Protein AF-Q66ER1-F1 (afdb_monomer_lite)

Structure (mmCIF, N/CA/C/O backbone):
data_AF-Q66ER1-F1
#
_entry.id   AF-Q66ER1-F1
#
loop_
_atom_site.group_PDB
_atom_site.id
_atom_site.type_symbol
_atom_site.label_atom_id
_atom_site.label_alt_id
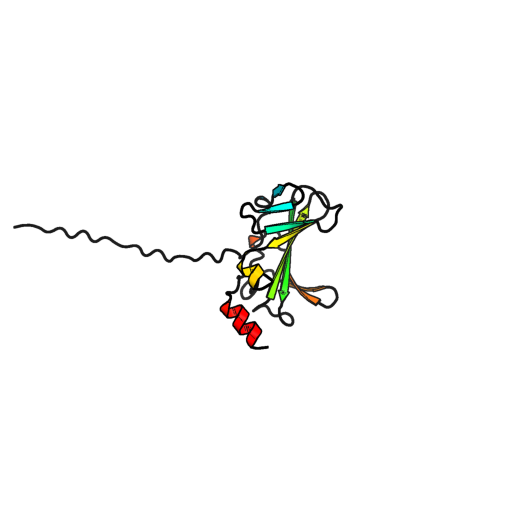_atom_site.label_comp_id
_atom_site.label_asym_id
_atom_site.label_entity_id
_atom_site.label_seq_id
_atom_site.pdbx_PDB_ins_code
_atom_site.Cartn_x
_atom_site.Cartn_y
_atom_site.Cartn_z
_atom_site.occupancy
_atom_site.B_iso_or_equiv
_atom_site.auth_seq_id
_atom_site.auth_comp_id
_atom_site.auth_asym_id
_atom_site.auth_atom_id
_atom_site.pdbx_PDB_model_num
ATOM 1 N N . MET A 1 1 ? -9.237 -70.293 -14.593 1.00 39.56 1 MET A N 1
ATOM 2 C CA . MET A 1 1 ? -8.925 -69.032 -15.305 1.00 39.56 1 MET A CA 1
ATOM 3 C C . MET A 1 1 ? -9.118 -67.871 -14.334 1.00 39.56 1 MET A C 1
ATOM 5 O O . MET A 1 1 ? -10.251 -67.593 -13.966 1.00 39.56 1 MET A O 1
ATOM 9 N N . LYS A 1 2 ? -8.031 -67.264 -13.835 1.00 41.25 2 LYS A N 1
ATOM 10 C CA . LYS A 1 2 ? -8.077 -66.103 -12.927 1.00 41.25 2 LYS A CA 1
ATOM 11 C C . LYS A 1 2 ? -8.217 -64.832 -13.770 1.00 41.25 2 LYS A C 1
ATOM 13 O O . LYS A 1 2 ? -7.323 -64.535 -14.555 1.00 41.25 2 LYS A O 1
ATOM 18 N N . LYS A 1 3 ? -9.334 -64.111 -13.643 1.00 43.59 3 LYS A N 1
ATOM 19 C CA . LYS A 1 3 ? -9.502 -62.786 -14.255 1.00 43.59 3 LYS A CA 1
ATOM 20 C C . LYS A 1 3 ? -8.907 -61.751 -13.302 1.00 43.59 3 LYS A C 1
ATOM 22 O O . LYS A 1 3 ? -9.474 -61.487 -12.249 1.00 43.59 3 LYS A O 1
ATOM 27 N N . SER A 1 4 ? -7.729 -61.248 -13.655 1.00 48.16 4 SER A N 1
ATOM 28 C CA . SER A 1 4 ? -7.081 -60.128 -12.976 1.00 48.16 4 SER A CA 1
ATOM 29 C C . SER A 1 4 ? -7.814 -58.840 -13.361 1.00 48.16 4 SER A C 1
ATOM 31 O O . SER A 1 4 ? -7.827 -58.482 -14.538 1.00 48.16 4 SER A O 1
ATOM 33 N N . MET A 1 5 ? -8.470 -58.183 -12.404 1.00 55.09 5 MET A N 1
ATOM 34 C CA . MET A 1 5 ? -8.993 -56.825 -12.574 1.00 55.09 5 MET A CA 1
ATOM 35 C C . MET A 1 5 ? -7.917 -55.844 -12.105 1.00 55.09 5 MET A C 1
ATOM 37 O O . MET A 1 5 ? -7.602 -55.776 -10.920 1.00 55.09 5 MET A O 1
ATOM 41 N N . LEU A 1 6 ? -7.340 -55.114 -13.056 1.00 50.75 6 LEU A N 1
ATOM 42 C CA . LEU A 1 6 ? -6.429 -54.000 -12.814 1.00 50.75 6 LEU A CA 1
ATOM 43 C C . LEU A 1 6 ? -7.250 -52.776 -12.383 1.00 50.75 6 LEU A C 1
ATOM 45 O O . LEU A 1 6 ? -8.041 -52.255 -13.166 1.00 50.75 6 LEU A O 1
ATOM 49 N N . PHE A 1 7 ? -7.062 -52.325 -11.143 1.00 52.19 7 PHE A N 1
ATOM 50 C CA . PHE A 1 7 ? -7.524 -51.017 -10.681 1.00 52.19 7 PHE A CA 1
ATOM 51 C C . PHE A 1 7 ? -6.559 -49.946 -11.202 1.00 52.19 7 PHE A C 1
ATOM 53 O O . PHE A 1 7 ? -5.397 -49.905 -10.802 1.00 52.19 7 PHE A O 1
ATOM 60 N N . LEU A 1 8 ? -7.035 -49.091 -12.108 1.00 53.56 8 LEU A N 1
ATOM 61 C CA . LEU A 1 8 ? -6.302 -47.926 -12.596 1.00 53.56 8 LEU A CA 1
ATOM 62 C C . LEU A 1 8 ? -6.582 -46.749 -11.647 1.00 53.56 8 LEU A C 1
ATOM 64 O O . LEU A 1 8 ? -7.622 -46.100 -11.739 1.00 53.56 8 LEU A O 1
ATOM 68 N N . SER A 1 9 ? -5.686 -46.502 -10.695 1.00 55.34 9 SER A N 1
ATOM 69 C CA . SER A 1 9 ? -5.737 -45.326 -9.823 1.00 55.34 9 SER A CA 1
ATOM 70 C C . SER A 1 9 ? -5.289 -44.085 -10.598 1.00 55.34 9 SER A C 1
ATOM 72 O O . SER A 1 9 ? -4.109 -43.932 -10.912 1.00 55.34 9 SER A O 1
ATOM 74 N N . LEU A 1 10 ? -6.245 -43.212 -10.914 1.00 57.41 10 LEU A N 1
ATOM 75 C CA . LEU A 1 10 ? -6.023 -41.902 -11.517 1.00 57.41 10 LEU A CA 1
ATOM 76 C C . LEU A 1 10 ? -5.420 -40.967 -10.453 1.00 57.41 10 LEU A C 1
ATOM 78 O O . LEU A 1 10 ? -6.125 -40.480 -9.571 1.00 57.41 10 LEU A O 1
ATOM 82 N N . ILE A 1 11 ? -4.106 -40.753 -10.497 1.00 62.16 11 ILE A N 1
ATOM 83 C CA . ILE A 1 11 ? -3.434 -39.771 -9.640 1.00 62.16 11 ILE A CA 1
ATOM 84 C C . ILE A 1 11 ? -3.707 -38.393 -10.252 1.00 62.16 11 ILE A C 1
ATOM 86 O O . ILE A 1 11 ? -3.057 -38.000 -11.218 1.00 62.16 11 ILE A O 1
ATOM 90 N N . LEU A 1 12 ? -4.706 -37.675 -9.729 1.00 52.56 12 LEU A N 1
ATOM 91 C CA . LEU A 1 12 ? -4.890 -36.256 -10.031 1.00 52.56 12 LEU A CA 1
ATOM 92 C C . LEU A 1 12 ? -3.733 -35.474 -9.399 1.00 52.56 12 LEU A C 1
ATOM 94 O O . LEU A 1 12 ? -3.752 -35.167 -8.210 1.00 52.56 12 LEU A O 1
ATOM 98 N N . SER A 1 13 ? -2.722 -35.145 -10.198 1.00 48.69 13 SER A N 1
ATOM 99 C CA . SER A 1 13 ? -1.757 -34.102 -9.863 1.00 48.69 13 SER A CA 1
ATOM 100 C C . SER A 1 13 ? -2.466 -32.750 -9.961 1.00 48.69 13 SER A C 1
ATOM 102 O O . SER A 1 13 ? -2.525 -32.150 -11.035 1.00 48.69 13 SER A O 1
ATOM 104 N N . ALA A 1 14 ? -3.062 -32.292 -8.859 1.00 52.75 14 ALA A N 1
ATOM 105 C CA . ALA A 1 14 ? -3.504 -30.909 -8.757 1.00 52.75 14 ALA A CA 1
ATOM 106 C C . ALA A 1 14 ? -2.262 -30.006 -8.870 1.00 52.75 14 ALA A C 1
ATOM 108 O O . ALA A 1 14 ? -1.284 -30.251 -8.157 1.00 52.75 14 ALA A O 1
ATOM 109 N N . PRO A 1 15 ? -2.246 -28.996 -9.758 1.00 49.97 15 PRO A N 1
ATOM 110 C CA . PRO A 1 15 ? -1.185 -28.009 -9.731 1.00 49.97 15 PRO A CA 1
ATOM 111 C C . PRO A 1 15 ? -1.250 -27.305 -8.376 1.00 49.97 15 PRO A C 1
ATOM 113 O O . PRO A 1 15 ? -2.290 -26.765 -7.996 1.00 49.97 15 PRO A O 1
ATOM 116 N N . TYR A 1 16 ? -0.143 -27.344 -7.638 1.00 47.62 16 TYR A N 1
ATOM 117 C CA . TYR A 1 16 ? 0.061 -26.488 -6.482 1.00 47.62 16 TYR A CA 1
ATOM 118 C C . TYR A 1 16 ? 0.047 -25.050 -6.999 1.00 47.62 16 TYR A C 1
ATOM 120 O O . TYR A 1 16 ? 1.046 -24.556 -7.517 1.00 47.62 16 TYR A O 1
ATOM 128 N N . ILE A 1 17 ? -1.111 -24.396 -6.931 1.00 46.38 17 ILE A N 1
ATOM 129 C CA . ILE A 1 17 ? -1.178 -22.947 -7.053 1.00 46.38 17 ILE A CA 1
ATOM 130 C C . ILE A 1 17 ? -0.468 -22.439 -5.802 1.00 46.38 17 ILE A C 1
ATOM 132 O O . ILE A 1 17 ? -1.046 -22.418 -4.717 1.00 46.38 17 ILE A O 1
ATOM 136 N N . MET A 1 18 ? 0.815 -22.113 -5.946 1.00 43.25 18 MET A N 1
ATOM 137 C CA . MET A 1 18 ? 1.540 -21.312 -4.971 1.00 43.25 18 MET A CA 1
ATOM 138 C C . MET A 1 18 ? 0.839 -19.957 -4.990 1.00 43.25 18 MET A C 1
ATOM 140 O O . MET A 1 18 ? 1.069 -19.142 -5.881 1.00 43.25 18 MET A O 1
ATOM 144 N N . ALA A 1 19 ? -0.135 -19.776 -4.101 1.00 46.84 19 ALA A N 1
ATOM 145 C CA . ALA A 1 19 ? -0.805 -18.503 -3.947 1.00 46.84 19 ALA A CA 1
ATOM 146 C C . ALA A 1 19 ? 0.271 -17.506 -3.523 1.00 46.84 19 ALA A C 1
ATOM 148 O O . ALA A 1 19 ? 0.791 -17.580 -2.413 1.00 46.84 19 ALA A O 1
ATOM 149 N N . ASN A 1 20 ? 0.660 -16.622 -4.437 1.00 54.94 20 ASN A N 1
ATOM 150 C CA . ASN A 1 20 ? 1.518 -15.501 -4.108 1.00 54.94 20 ASN A CA 1
ATOM 151 C C . ASN A 1 20 ? 0.669 -14.608 -3.186 1.00 54.94 20 ASN A C 1
ATOM 153 O O . ASN A 1 20 ? -0.236 -13.919 -3.653 1.00 54.94 20 ASN A O 1
ATOM 157 N N . GLU A 1 21 ? 0.846 -14.756 -1.867 1.00 70.62 21 GLU A N 1
ATOM 158 C CA . GLU A 1 21 ? -0.179 -14.433 -0.854 1.00 70.62 21 GLU A CA 1
ATOM 159 C C . GLU A 1 21 ? -0.584 -12.952 -0.793 1.00 70.62 21 GLU A C 1
ATOM 161 O O . GLU A 1 21 ? -1.595 -12.615 -0.183 1.00 70.62 21 GLU A O 1
ATOM 166 N N . LEU A 1 22 ? 0.173 -12.060 -1.436 1.00 87.44 22 LEU A N 1
ATOM 167 C CA . LEU A 1 22 ? -0.080 -10.627 -1.421 1.00 87.44 22 LEU A CA 1
ATOM 168 C C . LEU A 1 22 ? -0.340 -10.094 -2.832 1.00 87.44 22 LEU A C 1
ATOM 170 O O . LEU A 1 22 ? 0.588 -9.927 -3.623 1.00 87.44 22 LEU A O 1
ATOM 174 N N . SER A 1 23 ? -1.603 -9.789 -3.118 1.00 92.38 23 SER A N 1
ATOM 175 C CA . SER A 1 23 ? -2.030 -9.205 -4.401 1.00 92.38 23 SER A CA 1
ATOM 176 C C . SER A 1 23 ? -2.948 -7.989 -4.263 1.00 92.38 23 SER A C 1
ATOM 178 O O . SER A 1 23 ? -3.247 -7.330 -5.257 1.00 92.38 23 SER A O 1
ATOM 180 N N . SER A 1 24 ? -3.378 -7.672 -3.041 1.00 95.44 24 SER A N 1
ATOM 181 C CA . SER A 1 24 ? -4.217 -6.521 -2.717 1.00 95.44 24 SER A CA 1
ATOM 182 C C . SER A 1 24 ? -4.017 -6.102 -1.261 1.00 95.44 24 SER A C 1
ATOM 184 O O . SER A 1 24 ? -3.368 -6.788 -0.467 1.00 95.44 24 SER A O 1
ATOM 186 N N . CYS A 1 25 ? -4.606 -4.966 -0.901 1.00 96.94 25 CYS A N 1
ATOM 187 C CA . CYS A 1 25 ? -4.769 -4.557 0.488 1.00 96.94 25 CYS A CA 1
ATOM 188 C C . CYS A 1 25 ? -5.801 -5.444 1.225 1.00 96.94 25 CYS A C 1
ATOM 190 O O . CYS A 1 25 ? -6.662 -6.034 0.564 1.00 96.94 25 CYS A O 1
ATOM 192 N N . PRO A 1 26 ? -5.765 -5.525 2.570 1.00 96.88 26 PRO A N 1
ATOM 193 C CA . PRO A 1 26 ? -6.727 -6.315 3.338 1.00 96.88 26 PRO A CA 1
ATOM 194 C C . PRO A 1 26 ? -8.114 -5.669 3.299 1.00 96.88 26 PRO A C 1
ATOM 196 O O . PRO A 1 26 ? -8.244 -4.448 3.304 1.00 96.88 26 PRO A O 1
ATOM 199 N N . ASN A 1 27 ? -9.189 -6.448 3.317 1.00 96.94 27 ASN A N 1
ATOM 200 C CA . ASN A 1 27 ? -10.518 -5.860 3.441 1.00 96.94 27 ASN A CA 1
ATOM 201 C C . ASN A 1 27 ? -10.678 -5.217 4.819 1.00 96.94 27 ASN A C 1
ATOM 203 O O . ASN A 1 27 ? -10.162 -5.705 5.821 1.00 96.94 27 ASN A O 1
ATOM 207 N N . LYS A 1 28 ? -11.498 -4.164 4.910 1.00 95.81 28 LYS A N 1
ATOM 208 C CA . LYS A 1 28 ? -11.785 -3.513 6.200 1.00 95.81 28 LYS A CA 1
ATOM 209 C C . LYS A 1 28 ? -12.298 -4.479 7.275 1.00 95.81 28 LYS A C 1
ATOM 211 O O . LYS A 1 28 ? -12.060 -4.254 8.450 1.00 95.81 28 LYS A O 1
ATOM 216 N N . SER A 1 29 ? -13.013 -5.534 6.876 1.00 96.25 29 SER A N 1
ATOM 217 C CA . SER A 1 29 ? -13.552 -6.557 7.780 1.00 96.25 29 SER A CA 1
ATOM 218 C C . SER A 1 29 ? -12.467 -7.440 8.391 1.00 96.25 29 SER A C 1
ATOM 220 O O . SER A 1 29 ? -12.722 -8.113 9.382 1.00 96.25 29 SER A O 1
ATOM 222 N N . GLU A 1 30 ? -11.282 -7.450 7.788 1.00 96.50 30 GLU A N 1
ATOM 223 C CA . GLU A 1 30 ? -10.108 -8.178 8.255 1.00 96.50 30 GLU A CA 1
ATOM 224 C C . GLU A 1 30 ? -9.240 -7.304 9.167 1.00 96.50 30 GLU A C 1
ATOM 226 O O . GLU A 1 30 ? -8.318 -7.814 9.784 1.00 96.50 30 GLU A O 1
ATOM 231 N N . ILE A 1 31 ? -9.513 -6.000 9.286 1.00 97.44 31 ILE A N 1
ATOM 232 C CA . ILE A 1 31 ? -8.721 -5.096 10.121 1.00 97.44 31 ILE A CA 1
ATOM 233 C C . ILE A 1 31 ? -9.409 -4.932 11.474 1.00 97.44 31 ILE A C 1
ATOM 235 O O . ILE A 1 31 ? -10.534 -4.439 11.567 1.00 97.44 31 ILE A O 1
ATOM 239 N N . SER A 1 32 ? -8.706 -5.308 12.537 1.00 95.00 32 SER A N 1
ATOM 240 C CA . SER A 1 32 ? -9.152 -5.140 13.920 1.00 95.00 32 SER A CA 1
ATOM 241 C C . SER A 1 32 ? -8.268 -4.141 14.659 1.00 95.00 32 SER A C 1
ATOM 243 O O . SER A 1 32 ? -7.099 -3.988 14.322 1.00 95.00 32 SER A O 1
ATOM 245 N N . TYR A 1 33 ? -8.815 -3.460 15.667 1.00 93.75 33 TYR A N 1
ATOM 246 C CA . TYR A 1 33 ? -8.052 -2.569 16.540 1.00 93.75 33 TYR A CA 1
ATOM 247 C C . TYR A 1 33 ? -7.918 -3.197 17.926 1.00 93.75 33 TYR A C 1
ATOM 249 O O . TYR A 1 33 ? -8.917 -3.404 18.617 1.00 93.75 33 TYR A O 1
ATOM 257 N N . GLN A 1 34 ? -6.690 -3.515 18.332 1.00 87.25 34 GLN A N 1
ATOM 258 C CA . GLN A 1 34 ? -6.400 -4.121 19.630 1.00 87.25 34 GLN A CA 1
ATOM 259 C C . GLN A 1 34 ? -5.148 -3.491 20.234 1.00 87.25 34 GLN A C 1
ATOM 261 O O . GLN A 1 34 ? -4.137 -3.318 19.562 1.00 87.25 34 GLN A O 1
ATOM 266 N N . GLN A 1 35 ? -5.215 -3.145 21.523 1.00 84.50 35 GLN A N 1
ATOM 267 C CA . GLN A 1 35 ? -4.069 -2.635 22.293 1.00 84.50 35 GLN A CA 1
ATOM 268 C C . GLN A 1 35 ? -3.347 -1.436 21.644 1.00 84.50 35 GLN A C 1
ATOM 270 O O . GLN A 1 35 ? -2.136 -1.288 21.775 1.00 84.50 35 GLN A O 1
ATOM 275 N N . GLY A 1 36 ? -4.081 -0.562 20.949 1.00 84.31 36 GLY A N 1
ATOM 276 C CA . GLY A 1 36 ? -3.494 0.622 20.319 1.00 84.31 36 GLY A CA 1
ATOM 277 C C . GLY A 1 36 ? -3.024 0.429 18.877 1.00 84.31 36 GLY A C 1
ATOM 278 O O . GLY A 1 36 ? -2.584 1.403 18.273 1.00 84.31 36 GLY A O 1
ATOM 279 N N . VAL A 1 37 ? -3.140 -0.775 18.311 1.00 90.69 37 VAL A N 1
ATOM 280 C CA . VAL A 1 37 ? -2.622 -1.108 16.978 1.00 90.69 37 VAL A CA 1
ATOM 281 C C . VAL A 1 37 ? -3.731 -1.696 16.109 1.00 90.69 37 VAL A C 1
ATOM 283 O O . VAL A 1 37 ? -4.577 -2.453 16.589 1.00 90.69 37 VAL A O 1
ATOM 286 N N . TYR A 1 38 ? -3.733 -1.342 14.823 1.00 97.19 38 TYR A N 1
ATOM 287 C CA . TYR A 1 38 ? -4.613 -1.963 13.832 1.00 97.19 38 TYR A CA 1
ATOM 288 C C . TYR A 1 38 ? -3.901 -3.159 13.205 1.00 97.19 38 TYR A C 1
ATOM 290 O O . TYR A 1 38 ? -2.762 -3.019 12.768 1.00 97.19 38 TYR A O 1
ATOM 298 N N . THR A 1 39 ? -4.534 -4.326 13.153 1.00 96.56 39 THR A N 1
ATOM 299 C CA . THR A 1 39 ? -3.895 -5.555 12.663 1.00 96.56 39 THR A CA 1
ATOM 300 C C . THR A 1 39 ? -4.860 -6.451 11.896 1.00 96.56 39 THR A C 1
ATOM 302 O O . THR A 1 39 ? -6.076 -6.399 12.107 1.00 96.56 39 THR A O 1
ATOM 305 N N . THR A 1 40 ? -4.308 -7.294 11.022 1.00 96.00 40 THR A N 1
ATOM 306 C CA . THR A 1 40 ? -5.012 -8.438 10.420 1.00 96.00 40 THR A CA 1
ATOM 307 C C . THR A 1 40 ? -4.831 -9.717 11.252 1.00 96.00 40 THR A C 1
ATOM 309 O O . THR A 1 40 ? -3.883 -9.800 12.036 1.00 96.00 40 THR A O 1
ATOM 312 N N . PRO A 1 41 ? -5.700 -10.742 11.101 1.00 93.94 41 PRO A N 1
ATOM 313 C CA . PRO A 1 41 ? -5.622 -11.987 11.873 1.00 93.94 41 PRO A CA 1
ATOM 314 C C . PRO A 1 41 ? -4.308 -12.755 11.717 1.00 93.94 41 PRO A C 1
ATOM 316 O O . PRO A 1 41 ? -3.882 -13.435 12.646 1.00 93.94 41 PRO A O 1
ATOM 319 N N . ASP A 1 42 ? -3.673 -12.653 10.551 1.00 91.88 42 ASP A N 1
ATOM 320 C CA . ASP A 1 42 ? -2.373 -13.265 10.263 1.00 91.88 42 ASP A CA 1
ATOM 321 C C . ASP A 1 42 ? -1.184 -12.456 10.808 1.00 91.88 42 ASP A C 1
ATOM 323 O O . ASP A 1 42 ? -0.042 -12.903 10.714 1.00 91.88 42 ASP A O 1
ATOM 327 N N . GLY A 1 43 ? -1.437 -11.265 11.361 1.00 91.94 43 GLY A N 1
ATOM 328 C CA . GLY A 1 43 ? -0.421 -10.355 11.880 1.00 91.94 43 GLY A CA 1
ATOM 329 C C . GLY A 1 43 ? 0.488 -9.733 10.817 1.00 91.94 43 GLY A C 1
ATOM 330 O O . GLY A 1 43 ? 1.418 -9.016 11.181 1.00 91.94 43 GLY A O 1
ATOM 331 N N . LYS A 1 44 ? 0.242 -9.977 9.522 1.00 93.12 44 LYS A N 1
ATOM 332 C CA . LYS A 1 44 ? 1.111 -9.493 8.439 1.00 93.12 44 LYS A CA 1
ATOM 333 C C . LYS A 1 44 ? 0.854 -8.039 8.083 1.00 93.12 44 LYS A C 1
ATOM 335 O O . LYS A 1 44 ? 1.733 -7.383 7.538 1.00 93.12 44 LYS A O 1
ATOM 340 N N . TRP A 1 45 ? -0.324 -7.507 8.398 1.00 95.69 45 TRP A N 1
ATOM 341 C CA . TRP A 1 45 ? -0.605 -6.085 8.252 1.00 95.69 45 TRP A CA 1
ATOM 342 C C . TRP A 1 45 ? -0.657 -5.401 9.607 1.00 95.69 45 TRP A C 1
ATOM 344 O O . TRP A 1 45 ? -1.406 -5.815 10.492 1.00 95.69 45 TRP A O 1
ATOM 354 N N . LEU A 1 46 ? 0.096 -4.311 9.733 1.00 95.88 46 LEU A N 1
ATOM 355 C CA . LEU A 1 46 ? 0.137 -3.460 10.917 1.00 95.88 46 LEU A CA 1
ATOM 356 C C . LEU A 1 46 ? -0.217 -2.031 10.529 1.00 95.88 46 LEU A C 1
ATOM 358 O O . LEU A 1 46 ? 0.326 -1.488 9.568 1.00 95.88 46 LEU A O 1
ATOM 362 N N . GLY A 1 47 ? -1.129 -1.421 11.273 1.00 96.19 47 GLY A N 1
ATOM 363 C CA . GLY A 1 47 ? -1.632 -0.090 10.998 1.00 96.19 47 GLY A CA 1
ATOM 364 C C . GLY A 1 47 ? -1.255 0.931 12.051 1.00 96.19 47 GLY A C 1
ATOM 365 O O . GLY A 1 47 ? -1.368 0.685 13.254 1.00 96.19 47 GLY A O 1
ATOM 366 N N . VAL A 1 48 ? -0.869 2.107 11.565 1.00 94.31 48 VAL A N 1
ATOM 367 C CA . VAL A 1 48 ? -0.556 3.290 12.366 1.00 94.31 48 VAL A CA 1
ATOM 368 C C . VAL A 1 48 ? -1.516 4.404 11.970 1.00 94.31 48 VAL A C 1
ATOM 370 O O . VAL A 1 48 ? -1.711 4.680 10.785 1.00 94.31 48 VAL A O 1
ATOM 373 N N . SER A 1 49 ? -2.154 5.034 12.955 1.00 94.56 49 SER A N 1
ATOM 374 C CA . SER A 1 49 ? -3.035 6.170 12.701 1.00 94.56 49 SER A CA 1
ATOM 375 C C . SER A 1 49 ? -2.232 7.357 12.153 1.00 94.56 49 SER A C 1
ATOM 377 O O . SER A 1 49 ? -1.131 7.653 12.620 1.00 94.56 49 SER A O 1
ATOM 379 N N . VAL A 1 50 ? -2.770 8.052 11.149 1.00 91.62 50 VAL A N 1
ATOM 380 C CA . VAL A 1 50 ? -2.095 9.183 10.481 1.00 91.62 50 VAL A CA 1
ATOM 381 C C . VAL A 1 50 ? -2.286 10.465 11.298 1.00 91.62 50 VAL A C 1
ATOM 383 O O . VAL A 1 50 ? -2.968 11.393 10.879 1.00 91.62 50 VAL A O 1
ATOM 386 N N . GLY A 1 51 ? -1.755 10.465 12.516 1.00 89.75 51 GLY A N 1
ATOM 387 C CA . GLY A 1 51 ? -2.048 11.453 13.556 1.00 89.75 51 GLY A CA 1
ATOM 388 C C . GLY A 1 51 ? -2.428 10.757 14.859 1.00 89.75 51 GLY A C 1
ATOM 389 O O . GLY A 1 51 ? -3.048 9.690 14.851 1.00 89.75 51 GLY A O 1
ATOM 390 N N . VAL A 1 52 ? -2.032 11.337 15.989 1.00 86.81 52 VAL A N 1
ATOM 391 C CA . VAL A 1 52 ? -2.280 10.761 17.326 1.00 86.81 52 VAL A CA 1
ATOM 392 C C . VAL A 1 52 ? -3.739 10.915 17.763 1.00 86.81 52 VAL A C 1
ATOM 394 O O . VAL A 1 52 ? -4.222 10.179 18.615 1.00 86.81 52 VAL A O 1
ATOM 397 N N . GLU A 1 53 ? -4.441 11.871 17.167 1.00 89.88 53 GLU A N 1
ATOM 398 C CA . GLU A 1 53 ? -5.858 12.160 17.353 1.00 89.88 53 GLU A CA 1
ATOM 399 C C . GLU A 1 53 ? -6.773 11.212 16.559 1.00 89.88 53 GLU A C 1
ATOM 401 O O . GLU A 1 53 ? -7.960 11.069 16.872 1.00 89.88 53 GLU A O 1
ATOM 406 N N . ASN A 1 54 ? -6.225 10.547 15.540 1.00 92.50 54 ASN A N 1
ATOM 407 C CA . ASN A 1 54 ? -6.976 9.663 14.661 1.00 92.50 54 ASN A CA 1
ATOM 408 C C . ASN A 1 54 ? -7.235 8.320 15.347 1.00 92.50 54 ASN A C 1
ATOM 410 O O . ASN A 1 54 ? -6.316 7.655 15.822 1.00 92.50 54 ASN A O 1
ATOM 414 N N . SER A 1 55 ? -8.498 7.906 15.407 1.00 92.19 55 SER A N 1
ATOM 415 C CA . SER A 1 55 ? -8.906 6.725 16.168 1.00 92.19 55 SER A CA 1
ATOM 416 C C . SER A 1 55 ? -10.281 6.188 15.760 1.00 92.19 55 SER A C 1
ATOM 418 O O . SER A 1 55 ? -11.062 6.841 15.057 1.00 92.19 55 SER A O 1
ATOM 420 N N . GLY A 1 56 ? -10.582 4.982 16.242 1.00 93.44 56 GLY A N 1
ATOM 421 C CA . GLY A 1 56 ? -11.878 4.324 16.108 1.00 93.44 56 GLY A CA 1
ATOM 422 C C . GLY A 1 56 ? -11.918 3.278 14.999 1.00 93.44 56 GLY A C 1
ATOM 423 O O . GLY A 1 56 ? -10.901 2.919 14.421 1.00 93.44 56 GLY A O 1
ATOM 424 N N . ASP A 1 57 ? -13.115 2.771 14.713 1.00 94.56 57 ASP A N 1
ATOM 425 C CA . ASP A 1 57 ? -13.281 1.655 13.779 1.00 94.56 57 ASP A CA 1
ATOM 426 C C . ASP A 1 57 ? -12.911 2.026 12.340 1.00 94.56 57 ASP A C 1
ATOM 428 O O . ASP A 1 57 ? -13.224 3.123 11.861 1.00 94.56 57 ASP A O 1
ATOM 432 N N . VAL A 1 58 ? -12.343 1.058 11.617 1.00 97.38 58 VAL A N 1
ATOM 433 C CA . VAL A 1 58 ? -12.088 1.165 10.178 1.00 97.38 58 VAL A CA 1
ATOM 434 C C . VAL A 1 58 ? -13.412 1.196 9.410 1.00 97.38 58 VAL A C 1
ATOM 436 O O . VAL A 1 58 ? -14.253 0.301 9.523 1.00 97.38 58 VAL A O 1
ATOM 439 N N . ARG A 1 59 ? -13.618 2.235 8.597 1.00 96.62 59 ARG A N 1
ATOM 440 C CA . ARG A 1 59 ? -14.886 2.491 7.894 1.00 96.62 59 ARG A CA 1
ATOM 441 C C . ARG A 1 59 ? -14.872 2.010 6.450 1.00 96.62 59 ARG A C 1
ATOM 443 O O . ARG A 1 59 ? -15.786 1.279 6.051 1.00 96.62 59 ARG A O 1
ATOM 450 N N . HIS A 1 60 ? -13.882 2.432 5.671 1.00 96.75 60 HIS A N 1
ATOM 451 C CA . HIS A 1 60 ? -13.724 2.074 4.260 1.00 96.75 60 HIS A CA 1
ATOM 452 C C . HIS A 1 60 ? -12.297 2.343 3.775 1.00 96.75 60 HIS A C 1
ATOM 454 O O . HIS A 1 60 ? -11.551 3.103 4.392 1.00 96.75 60 HIS A O 1
ATOM 460 N N . PHE A 1 61 ? -11.933 1.685 2.680 1.00 98.25 61 PHE A N 1
ATOM 461 C CA . PHE A 1 61 ? -10.674 1.894 1.978 1.00 98.25 61 PHE A CA 1
ATOM 462 C C . PHE A 1 61 ? -10.645 3.276 1.316 1.00 98.25 61 PHE A C 1
ATOM 464 O O . PHE A 1 61 ? -11.670 3.730 0.810 1.00 98.25 61 PHE A O 1
ATOM 471 N N . LEU A 1 62 ? -9.488 3.940 1.354 1.00 97.88 62 LEU A N 1
ATOM 472 C CA . LEU A 1 62 ? -9.278 5.243 0.722 1.00 97.88 62 LEU A CA 1
ATOM 473 C C . LEU A 1 62 ? -8.374 5.118 -0.498 1.00 97.88 62 LEU A C 1
ATOM 475 O O . LEU A 1 62 ? -8.767 5.509 -1.594 1.00 97.88 62 LEU A O 1
ATOM 479 N N . TYR A 1 63 ? -7.162 4.603 -0.305 1.00 97.62 63 TYR A N 1
ATOM 480 C CA . TYR A 1 63 ? -6.218 4.407 -1.394 1.00 97.62 63 TYR A CA 1
ATOM 481 C C . TYR A 1 63 ? -5.075 3.477 -1.009 1.00 97.62 63 TYR A C 1
ATOM 483 O O . TYR A 1 63 ? -4.812 3.226 0.165 1.00 97.62 63 TYR A O 1
ATOM 491 N N . VAL A 1 64 ? -4.336 3.023 -2.013 1.00 97.88 64 VAL A N 1
ATOM 492 C CA . VAL A 1 64 ? -3.035 2.372 -1.853 1.00 97.88 64 VAL A CA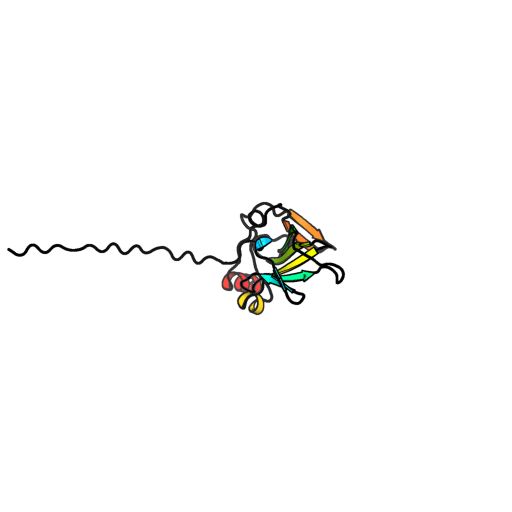 1
ATOM 493 C C . VAL A 1 64 ? -1.983 3.141 -2.633 1.00 97.88 64 VAL A C 1
ATOM 495 O O . VAL A 1 64 ? -2.248 3.625 -3.735 1.00 97.88 64 VAL A O 1
ATOM 498 N N . LYS A 1 65 ? -0.792 3.280 -2.048 1.00 96.69 65 LYS A N 1
ATOM 499 C CA . LYS A 1 65 ? 0.324 4.002 -2.659 1.00 96.69 65 LYS A CA 1
ATOM 500 C C . LYS A 1 65 ? 1.444 3.049 -3.054 1.00 96.69 65 LYS A C 1
ATOM 502 O O . LYS A 1 65 ? 1.901 2.239 -2.251 1.00 96.69 65 LYS A O 1
ATOM 507 N N . TYR A 1 66 ? 1.930 3.223 -4.274 1.00 96.56 66 TYR A N 1
ATOM 508 C CA . TYR A 1 66 ? 3.083 2.532 -4.830 1.00 96.56 66 TYR A CA 1
ATOM 509 C C . TYR A 1 66 ? 4.178 3.546 -5.169 1.00 96.56 66 TYR A C 1
ATOM 511 O O . TYR A 1 66 ? 3.918 4.582 -5.786 1.00 96.56 66 TYR A O 1
ATOM 519 N N . ILE A 1 67 ? 5.409 3.254 -4.758 1.00 95.19 67 ILE A N 1
ATOM 520 C CA . ILE A 1 67 ? 6.581 4.084 -5.035 1.00 95.19 67 ILE A CA 1
ATOM 521 C C . ILE A 1 67 ? 7.443 3.338 -6.055 1.00 95.19 67 ILE A C 1
ATOM 523 O O . ILE A 1 67 ? 8.030 2.313 -5.704 1.00 95.19 67 ILE A O 1
ATOM 527 N N . PRO A 1 68 ? 7.525 3.812 -7.307 1.00 94.12 68 PRO A N 1
ATOM 528 C CA . PRO A 1 68 ? 8.317 3.152 -8.329 1.00 94.12 68 PRO A CA 1
ATOM 529 C C . PRO A 1 68 ? 9.804 3.214 -7.965 1.00 94.12 68 PRO A C 1
ATOM 531 O O . PRO A 1 68 ? 10.255 4.179 -7.345 1.00 94.12 68 PRO A O 1
ATOM 534 N N . TYR A 1 69 ? 10.574 2.193 -8.345 1.00 88.06 69 TYR A N 1
ATOM 535 C CA . TYR A 1 69 ? 12.014 2.181 -8.066 1.00 88.06 69 TYR A CA 1
ATOM 536 C C . TYR A 1 69 ? 12.759 3.254 -8.879 1.00 88.06 69 TYR A C 1
ATOM 538 O O . TYR A 1 69 ? 13.601 3.967 -8.345 1.00 88.06 69 TYR A O 1
ATOM 546 N N . ASN A 1 70 ? 12.388 3.400 -10.156 1.00 83.12 70 ASN A N 1
ATOM 547 C CA . ASN A 1 70 ? 12.850 4.444 -11.079 1.00 83.12 70 ASN A CA 1
ATOM 548 C C . ASN A 1 70 ? 11.645 5.226 -11.625 1.00 83.12 70 ASN A C 1
ATOM 550 O O . ASN A 1 70 ? 10.525 4.731 -11.551 1.00 83.12 70 ASN A O 1
ATOM 554 N N . ALA A 1 71 ? 11.866 6.419 -12.189 1.00 79.06 71 ALA A N 1
ATOM 555 C CA . ALA A 1 71 ? 10.817 7.345 -12.641 1.00 79.06 71 ALA A CA 1
ATOM 556 C C . ALA A 1 71 ? 9.608 6.651 -13.299 1.00 79.06 71 ALA A C 1
ATOM 558 O O . ALA A 1 71 ? 9.746 5.983 -14.325 1.00 79.06 71 ALA A O 1
ATOM 559 N N . PHE A 1 72 ? 8.435 6.784 -12.673 1.00 79.38 72 PHE A N 1
ATOM 560 C CA . PHE A 1 72 ? 7.166 6.146 -13.051 1.00 79.38 72 PHE A CA 1
ATOM 561 C C . PHE A 1 72 ? 7.243 4.685 -13.565 1.00 79.38 72 PHE A C 1
ATOM 563 O O . PHE A 1 72 ? 6.374 4.267 -14.333 1.00 79.38 72 PHE A O 1
ATOM 570 N N . ASN A 1 73 ? 8.214 3.877 -13.133 1.00 84.50 73 ASN A N 1
ATOM 571 C CA . ASN A 1 73 ? 8.325 2.480 -13.551 1.00 84.50 73 ASN A CA 1
ATOM 572 C C . ASN A 1 73 ? 7.198 1.626 -12.930 1.00 84.50 73 ASN A C 1
ATOM 574 O O . ASN A 1 73 ? 7.011 1.634 -11.713 1.00 84.50 73 ASN A O 1
ATOM 578 N N . MET A 1 74 ? 6.448 0.898 -13.761 1.00 93.31 74 MET A N 1
ATOM 579 C CA . MET A 1 74 ? 5.418 -0.057 -13.327 1.00 93.31 74 MET A CA 1
ATOM 580 C C . MET A 1 74 ? 5.954 -1.484 -13.146 1.00 93.31 74 MET A C 1
ATOM 582 O O . MET A 1 74 ? 5.298 -2.283 -12.484 1.00 93.31 74 MET A O 1
ATOM 586 N N . ASP A 1 75 ? 7.120 -1.810 -13.704 1.00 93.56 75 ASP A N 1
ATOM 587 C CA . ASP A 1 75 ? 7.705 -3.151 -13.648 1.00 93.56 75 ASP A CA 1
ATOM 588 C C . ASP A 1 75 ? 8.107 -3.516 -12.221 1.00 93.56 75 ASP A C 1
ATOM 590 O O . ASP A 1 75 ? 7.846 -4.633 -11.777 1.00 93.56 75 ASP A O 1
ATOM 594 N N . ILE A 1 76 ? 8.710 -2.562 -11.505 1.00 94.19 76 ILE A N 1
ATOM 595 C CA . ILE A 1 76 ? 9.201 -2.747 -10.143 1.00 94.19 76 ILE A CA 1
ATOM 596 C C . ILE A 1 76 ? 9.141 -1.464 -9.315 1.00 94.19 76 ILE A C 1
ATOM 598 O O . ILE A 1 76 ? 9.602 -0.381 -9.700 1.00 94.19 76 ILE A O 1
ATOM 602 N N . GLY A 1 77 ? 8.622 -1.623 -8.107 1.00 94.94 77 GLY A N 1
ATOM 603 C CA . GLY A 1 77 ? 8.599 -0.598 -7.082 1.00 94.94 77 GLY A CA 1
ATOM 604 C C . GLY A 1 77 ? 8.137 -1.176 -5.760 1.00 94.94 77 GLY A C 1
ATOM 605 O O . GLY A 1 77 ? 7.940 -2.382 -5.620 1.00 94.94 77 GLY A O 1
ATOM 606 N N . ARG A 1 78 ? 7.991 -0.307 -4.768 1.00 95.25 78 ARG A N 1
ATOM 607 C CA . ARG A 1 78 ? 7.591 -0.684 -3.417 1.00 95.25 78 ARG A CA 1
ATOM 608 C C . ARG A 1 78 ? 6.120 -0.379 -3.197 1.00 95.25 78 ARG A C 1
ATOM 610 O O . ARG A 1 78 ? 5.670 0.743 -3.438 1.00 95.25 78 ARG A O 1
ATOM 617 N N . LEU A 1 79 ? 5.390 -1.354 -2.669 1.00 96.25 79 LEU A N 1
ATOM 618 C CA . LEU A 1 79 ? 4.103 -1.096 -2.040 1.00 96.25 79 LEU A CA 1
ATOM 619 C C . LEU A 1 79 ? 4.368 -0.318 -0.746 1.00 96.25 79 LEU A C 1
ATOM 621 O O . LEU A 1 79 ? 5.089 -0.800 0.125 1.00 96.25 79 LEU A O 1
ATOM 625 N N . ASN A 1 80 ? 3.839 0.899 -0.640 1.00 95.06 80 ASN A N 1
ATOM 626 C CA . ASN A 1 80 ? 4.128 1.765 0.498 1.00 95.06 80 ASN A CA 1
ATOM 627 C C . ASN A 1 80 ? 3.174 1.486 1.658 1.00 95.06 80 ASN A C 1
ATOM 629 O O . ASN A 1 80 ? 3.614 1.113 2.738 1.00 95.06 80 ASN A O 1
ATOM 633 N N . ASN A 1 81 ? 1.874 1.672 1.432 1.00 96.25 81 ASN A N 1
ATOM 634 C CA . ASN A 1 81 ? 0.838 1.512 2.447 1.00 96.25 81 ASN A CA 1
ATOM 635 C C . ASN A 1 81 ? -0.555 1.463 1.807 1.00 96.25 81 ASN A C 1
ATOM 637 O O . ASN A 1 81 ? -0.767 1.997 0.713 1.00 96.25 81 ASN A O 1
ATOM 641 N N . CYS A 1 82 ? -1.502 0.877 2.535 1.00 97.75 82 CYS A N 1
ATOM 642 C CA . CYS A 1 82 ? -2.932 0.927 2.251 1.00 97.75 82 CYS A CA 1
ATOM 643 C C . CYS A 1 82 ? -3.611 1.825 3.289 1.00 97.75 82 CYS A C 1
ATOM 645 O O . CYS A 1 82 ? -3.565 1.529 4.482 1.00 97.75 82 CYS A O 1
ATOM 647 N N . THR A 1 83 ? -4.239 2.910 2.857 1.00 98.19 83 THR A N 1
ATOM 648 C CA . THR A 1 83 ? -4.883 3.888 3.737 1.00 98.19 83 THR A CA 1
ATOM 649 C C . THR A 1 83 ? -6.383 3.625 3.836 1.00 98.19 83 THR A C 1
ATOM 651 O O . THR A 1 83 ? -7.062 3.402 2.830 1.00 98.19 83 THR A O 1
ATOM 654 N N . TYR A 1 84 ? -6.917 3.710 5.053 1.00 98.44 84 TYR A N 1
ATOM 655 C CA . TYR A 1 84 ? -8.341 3.559 5.343 1.00 98.44 84 TYR A CA 1
ATOM 656 C C . TYR A 1 84 ? -8.862 4.729 6.163 1.00 98.44 84 TYR A C 1
ATOM 658 O O . TYR A 1 84 ? -8.158 5.280 7.010 1.00 98.44 84 TYR A O 1
ATOM 666 N N . ALA A 1 85 ? -10.130 5.066 5.949 1.00 98.06 85 ALA A N 1
ATOM 667 C CA . ALA A 1 85 ? -10.854 5.986 6.806 1.00 98.06 85 ALA A CA 1
ATOM 668 C C . ALA A 1 85 ? -11.159 5.313 8.146 1.00 98.06 85 ALA A C 1
ATOM 670 O O . ALA A 1 85 ? -11.638 4.174 8.184 1.00 98.06 85 ALA A O 1
ATOM 671 N N . LEU A 1 86 ? -10.944 6.045 9.232 1.00 97.62 86 LEU A N 1
ATOM 672 C CA . LEU A 1 86 ? -11.396 5.695 10.573 1.00 97.62 86 LEU A CA 1
ATOM 673 C C . LEU A 1 86 ? -12.673 6.469 10.918 1.00 97.62 86 LEU A C 1
ATOM 675 O O . LEU A 1 86 ? -13.137 7.319 10.157 1.00 97.62 86 LEU A O 1
ATOM 679 N N . ALA A 1 87 ? -13.254 6.192 12.086 1.00 95.19 87 ALA A N 1
ATOM 680 C CA . ALA A 1 87 ? -14.307 7.040 12.643 1.00 95.19 87 ALA A CA 1
ATOM 681 C C . ALA A 1 87 ? -13.828 8.492 12.855 1.00 95.19 87 ALA A C 1
ATOM 683 O O . ALA A 1 87 ? -14.603 9.421 12.642 1.00 95.19 87 ALA A O 1
ATOM 684 N N . SER A 1 88 ? -12.558 8.671 13.231 1.00 95.50 88 SER A N 1
ATOM 685 C CA . SER A 1 88 ? -11.868 9.958 13.288 1.00 95.50 88 SER A CA 1
ATOM 686 C C . SER A 1 88 ? -10.533 9.853 12.548 1.00 95.50 88 SER A C 1
ATOM 688 O O . SER A 1 88 ? -9.625 9.161 13.007 1.00 95.50 88 SER A O 1
ATOM 690 N N . GLY A 1 89 ? -10.426 10.512 11.392 1.00 96.75 89 GLY A N 1
ATOM 691 C CA . GLY A 1 89 ? -9.214 10.554 10.568 1.00 96.75 89 GLY A CA 1
ATOM 692 C C . GLY A 1 89 ? -8.938 9.278 9.768 1.00 96.75 89 GLY A C 1
ATOM 693 O O . GLY A 1 89 ? -9.857 8.696 9.190 1.00 96.75 89 GLY A O 1
ATOM 694 N N . SER A 1 90 ? -7.674 8.859 9.688 1.00 97.81 90 SER A N 1
ATOM 695 C CA . SER A 1 90 ? -7.245 7.711 8.873 1.00 97.81 90 SER A CA 1
ATOM 696 C C . SER A 1 90 ? -6.152 6.863 9.526 1.00 97.81 90 SER A C 1
ATOM 698 O O . SER A 1 90 ? -5.461 7.297 10.451 1.00 97.81 90 SER A O 1
ATOM 700 N N . VAL A 1 91 ? -5.991 5.646 9.006 1.00 98.12 91 VAL A N 1
ATOM 701 C CA . VAL A 1 91 ? -4.926 4.693 9.345 1.00 98.12 91 VAL A CA 1
ATOM 702 C C . VAL A 1 91 ? -4.196 4.267 8.080 1.00 98.12 91 VAL A C 1
ATOM 704 O O . VAL A 1 91 ? -4.833 4.010 7.058 1.00 98.12 91 VAL A O 1
ATOM 707 N N . ASP A 1 92 ? -2.876 4.156 8.171 1.00 97.75 92 ASP A N 1
ATOM 708 C CA . ASP A 1 92 ? -2.040 3.536 7.152 1.00 97.75 92 ASP A CA 1
ATOM 709 C C . ASP A 1 92 ? -1.672 2.124 7.596 1.00 97.75 92 ASP A C 1
ATOM 711 O O . ASP A 1 92 ? -1.005 1.953 8.613 1.00 97.75 92 ASP A O 1
ATOM 715 N N . MET A 1 93 ? -2.109 1.123 6.832 1.00 97.81 93 MET A N 1
ATOM 716 C CA . MET A 1 93 ? -1.737 -0.280 6.998 1.00 97.81 93 MET A CA 1
ATOM 717 C C . MET A 1 93 ? -0.502 -0.591 6.151 1.00 97.81 93 MET A C 1
ATOM 719 O O . MET A 1 93 ? -0.487 -0.349 4.941 1.00 97.81 93 MET A O 1
ATOM 723 N N . TYR A 1 94 ? 0.504 -1.179 6.783 1.00 96.44 94 TYR A N 1
ATOM 724 C CA . TYR A 1 94 ? 1.770 -1.587 6.188 1.00 96.44 94 TYR A CA 1
ATOM 725 C C . TYR A 1 94 ? 1.895 -3.106 6.270 1.00 96.44 94 TYR A C 1
ATOM 727 O O . TYR A 1 94 ? 1.562 -3.699 7.297 1.00 96.44 94 TYR A O 1
ATOM 735 N N . PHE A 1 95 ? 2.359 -3.731 5.191 1.00 95.44 95 PHE A N 1
ATOM 736 C CA . PHE A 1 95 ? 2.578 -5.172 5.153 1.00 95.44 95 PHE A CA 1
ATOM 737 C C . PHE A 1 95 ? 3.999 -5.519 5.594 1.00 95.44 95 PHE A C 1
ATOM 739 O O . PHE A 1 95 ? 4.964 -4.891 5.152 1.00 95.44 95 PHE A O 1
ATOM 746 N N . TYR A 1 96 ? 4.116 -6.567 6.400 1.00 90.44 96 TYR A N 1
ATOM 747 C CA . TYR A 1 96 ? 5.367 -7.114 6.889 1.00 90.44 96 TYR A CA 1
ATOM 748 C C . TYR A 1 96 ? 5.335 -8.640 6.865 1.00 90.44 96 TYR A C 1
ATOM 750 O O . TYR A 1 96 ? 4.400 -9.283 7.337 1.00 90.44 96 TYR A O 1
ATOM 758 N N . ASP A 1 97 ? 6.418 -9.214 6.364 1.00 92.62 97 ASP A N 1
ATOM 759 C CA . ASP A 1 97 ? 6.804 -10.602 6.571 1.00 92.62 97 ASP A CA 1
ATOM 760 C C . ASP A 1 97 ? 8.336 -10.709 6.532 1.00 92.62 97 ASP A C 1
ATOM 762 O O . ASP A 1 97 ? 9.035 -9.716 6.310 1.00 92.62 97 ASP A O 1
ATOM 766 N N . GLU A 1 98 ? 8.874 -11.906 6.763 1.00 91.19 98 GLU A N 1
ATOM 767 C CA . GLU A 1 98 ? 10.326 -12.142 6.802 1.00 91.19 98 GLU A CA 1
ATOM 768 C C . GLU A 1 98 ? 11.027 -11.677 5.518 1.00 91.19 98 GLU A C 1
ATOM 770 O O . GLU A 1 98 ? 12.100 -11.075 5.559 1.00 91.19 98 GLU A O 1
ATOM 775 N N . ARG A 1 99 ? 10.374 -11.888 4.374 1.00 91.06 99 ARG A N 1
ATOM 776 C CA . ARG A 1 99 ? 10.875 -11.514 3.053 1.00 91.06 99 ARG A CA 1
ATOM 777 C C . ARG A 1 99 ? 10.898 -9.998 2.856 1.00 91.06 99 ARG A C 1
ATOM 779 O O . ARG A 1 99 ? 11.887 -9.448 2.380 1.00 91.06 99 ARG A O 1
ATOM 786 N N . ALA A 1 100 ? 9.838 -9.303 3.262 1.00 90.06 100 ALA A N 1
ATOM 787 C CA . ALA A 1 100 ? 9.780 -7.848 3.234 1.00 90.06 100 ALA A CA 1
ATOM 788 C C . ALA A 1 100 ? 10.826 -7.224 4.169 1.00 90.06 100 ALA A C 1
ATOM 790 O O . ALA A 1 100 ? 11.391 -6.187 3.834 1.00 90.06 100 ALA A O 1
ATOM 791 N N . LEU A 1 101 ? 11.120 -7.851 5.312 1.00 89.38 101 LEU A N 1
ATOM 792 C CA . LEU A 1 101 ? 12.192 -7.406 6.206 1.00 89.38 101 LEU A CA 1
ATOM 793 C C . LEU A 1 101 ? 13.573 -7.576 5.561 1.00 89.38 101 LEU A C 1
ATOM 795 O O . LEU A 1 101 ? 14.359 -6.634 5.578 1.00 89.38 101 LEU A O 1
ATOM 799 N N . ALA A 1 102 ? 13.848 -8.733 4.952 1.00 89.75 102 ALA A N 1
ATOM 800 C CA . ALA A 1 102 ? 15.124 -9.007 4.288 1.00 89.75 102 ALA A CA 1
ATOM 801 C C . ALA A 1 102 ? 15.396 -8.066 3.101 1.00 89.75 102 ALA A C 1
ATOM 803 O O . ALA A 1 102 ? 16.530 -7.640 2.894 1.00 89.75 102 ALA A O 1
ATOM 804 N N . LEU A 1 103 ? 14.356 -7.711 2.341 1.00 88.44 103 LEU A N 1
ATOM 805 C CA . LEU A 1 103 ? 14.467 -6.810 1.192 1.00 88.44 103 LEU A CA 1
ATOM 806 C C . LEU A 1 103 ? 14.312 -5.321 1.538 1.00 88.44 103 LEU A C 1
ATOM 808 O O . LEU A 1 103 ? 14.434 -4.484 0.639 1.00 88.44 103 LEU A O 1
ATOM 812 N N . GLU A 1 104 ? 14.036 -4.992 2.803 1.00 88.69 104 GLU A N 1
ATOM 813 C CA . GLU A 1 104 ? 13.678 -3.650 3.283 1.00 88.69 104 GLU A CA 1
ATOM 814 C C . GLU A 1 104 ? 12.411 -3.074 2.620 1.00 88.69 104 GLU A C 1
ATOM 816 O O . GLU A 1 104 ? 12.242 -1.864 2.449 1.00 88.69 104 GLU A O 1
ATOM 821 N N . GLY A 1 105 ? 11.469 -3.931 2.238 1.00 90.69 105 GLY A N 1
ATOM 822 C CA . GLY A 1 105 ? 10.162 -3.540 1.732 1.00 90.69 105 GLY A CA 1
ATOM 823 C C . GLY A 1 105 ? 9.478 -4.621 0.911 1.00 90.69 105 GLY A C 1
ATOM 824 O O . GLY A 1 105 ? 10.052 -5.651 0.570 1.00 90.69 105 GLY A O 1
ATOM 825 N N . VAL A 1 106 ? 8.228 -4.346 0.552 1.00 94.50 106 VAL A N 1
ATOM 826 C CA . VAL A 1 106 ? 7.439 -5.207 -0.328 1.00 94.50 106 VAL A CA 1
ATOM 827 C C . VAL A 1 106 ? 7.598 -4.724 -1.760 1.00 94.50 106 VAL A C 1
ATOM 829 O O . VAL A 1 106 ? 7.077 -3.667 -2.119 1.00 94.50 106 VAL A O 1
ATOM 832 N N . PHE A 1 107 ? 8.309 -5.497 -2.575 1.00 94.50 107 PHE A N 1
ATOM 833 C CA . PHE A 1 107 ? 8.487 -5.196 -3.990 1.00 94.50 107 PHE A CA 1
ATOM 834 C C . PHE A 1 107 ? 7.365 -5.813 -4.815 1.00 94.50 107 PHE A C 1
ATOM 836 O O . PHE A 1 107 ? 7.058 -7.002 -4.695 1.00 94.50 107 PHE A O 1
ATOM 843 N N . VAL A 1 108 ? 6.739 -4.983 -5.641 1.00 96.12 108 VAL A N 1
ATOM 844 C CA . VAL A 1 108 ? 5.588 -5.355 -6.458 1.00 96.12 108 VAL A CA 1
ATOM 845 C C . VAL A 1 108 ? 5.723 -4.787 -7.865 1.00 96.12 108 VAL A C 1
ATOM 847 O O . VAL A 1 108 ? 6.440 -3.810 -8.091 1.00 96.12 108 VAL A O 1
ATOM 850 N N . SER A 1 109 ? 4.995 -5.398 -8.791 1.00 95.94 109 SER A N 1
ATOM 851 C CA . SER A 1 109 ? 4.764 -4.911 -10.142 1.00 95.94 109 SER A CA 1
ATOM 852 C C . SER A 1 109 ? 3.318 -4.459 -10.297 1.00 95.94 109 SER A C 1
ATOM 854 O O . SER A 1 109 ? 2.397 -5.096 -9.778 1.00 95.94 109 SER A O 1
ATOM 856 N N . LEU A 1 110 ? 3.128 -3.376 -11.047 1.00 96.94 110 LEU A N 1
ATOM 857 C CA . LEU A 1 110 ? 1.824 -2.896 -11.506 1.00 96.94 110 LEU A CA 1
ATOM 858 C C . LEU A 1 110 ? 1.538 -3.304 -12.960 1.00 96.94 110 LEU A C 1
ATOM 860 O O . LEU A 1 110 ? 0.493 -2.950 -13.506 1.00 96.94 110 LEU A O 1
ATOM 864 N N . MET A 1 111 ? 2.436 -4.055 -13.604 1.00 95.50 111 MET A N 1
ATOM 865 C CA . MET A 1 111 ? 2.263 -4.474 -14.993 1.00 95.50 111 MET A CA 1
ATOM 866 C C . MET A 1 111 ? 1.016 -5.337 -15.179 1.00 95.50 111 MET A C 1
ATOM 868 O O . MET A 1 111 ? 0.850 -6.367 -14.534 1.00 95.50 111 MET A O 1
ATOM 872 N N . GLY A 1 112 ? 0.132 -4.909 -16.083 1.00 93.75 112 GLY A N 1
ATOM 873 C CA . GLY A 1 112 ? -1.140 -5.587 -16.352 1.00 93.75 112 GLY A CA 1
ATOM 874 C C . GLY A 1 112 ? -2.249 -5.314 -15.328 1.00 93.75 112 GLY A C 1
ATOM 875 O O . GLY A 1 112 ? -3.357 -5.816 -15.506 1.00 93.75 112 GLY A O 1
ATOM 876 N N . HIS A 1 113 ? -1.995 -4.500 -14.299 1.00 94.62 113 HIS A N 1
ATOM 877 C CA . HIS A 1 113 ? -2.993 -4.112 -13.305 1.00 94.62 113 HIS A CA 1
ATOM 878 C C . HIS A 1 113 ? -3.656 -2.776 -13.674 1.00 94.62 113 HIS A C 1
ATOM 880 O O . HIS A 1 113 ? -3.008 -1.841 -14.144 1.00 94.62 113 HIS A O 1
ATOM 886 N N . MET A 1 114 ? -4.971 -2.688 -13.473 1.00 92.19 114 MET A N 1
ATOM 887 C CA . MET A 1 114 ? -5.777 -1.503 -13.794 1.00 92.19 114 MET A CA 1
ATOM 888 C C . MET A 1 114 ? -5.942 -0.586 -12.568 1.00 92.19 114 MET A C 1
ATOM 890 O O . MET A 1 114 ? -5.550 -0.951 -11.465 1.00 92.19 114 MET A O 1
ATOM 894 N N . PHE A 1 115 ? -6.527 0.604 -12.762 1.00 94.31 115 PHE A N 1
ATOM 895 C CA . PHE A 1 115 ? -6.891 1.576 -11.707 1.00 94.31 115 PHE A CA 1
ATOM 896 C C . PHE A 1 115 ? -5.739 2.290 -10.979 1.00 94.31 115 PHE A C 1
ATOM 898 O O . PHE A 1 115 ? -5.979 3.032 -10.027 1.00 94.31 115 PHE A O 1
ATOM 905 N N . TRP A 1 116 ? -4.503 2.131 -11.451 1.00 97.19 116 TRP A N 1
ATOM 906 C CA . TRP A 1 116 ? -3.353 2.880 -10.952 1.00 97.19 116 TRP A CA 1
ATOM 907 C C . TRP A 1 116 ? -3.143 4.176 -11.729 1.00 97.19 116 TRP A C 1
ATOM 909 O O . TRP A 1 116 ? -2.923 4.171 -12.941 1.00 97.19 116 TRP A O 1
ATOM 919 N N . GLU A 1 117 ? -3.142 5.294 -11.014 1.00 96.31 117 GLU A N 1
ATOM 920 C CA . GLU A 1 117 ? -2.951 6.626 -11.574 1.00 96.31 117 GLU A CA 1
ATOM 921 C C . GLU A 1 117 ? -1.589 7.192 -11.175 1.00 96.31 117 GLU A C 1
ATOM 923 O O . GLU A 1 117 ? -1.157 7.077 -10.025 1.00 96.31 117 GLU A O 1
ATOM 928 N N . LYS A 1 118 ? -0.901 7.828 -12.131 1.00 96.06 118 LYS A N 1
ATOM 929 C CA . LYS A 1 118 ? 0.343 8.558 -11.857 1.00 96.06 118 LYS A CA 1
ATOM 930 C C . LYS A 1 118 ? 0.047 9.747 -10.955 1.00 96.06 118 LYS A C 1
ATOM 932 O O . LYS A 1 118 ? -0.847 10.538 -11.241 1.00 96.06 118 LYS A O 1
ATOM 937 N N . THR A 1 119 ? 0.854 9.923 -9.920 1.00 94.12 119 THR A N 1
ATOM 938 C CA . THR A 1 119 ? 0.776 11.087 -9.042 1.00 94.12 119 THR A CA 1
ATOM 939 C C . THR A 1 119 ? 2.159 11.558 -8.621 1.00 94.12 119 THR A C 1
ATOM 941 O O . THR A 1 119 ? 3.099 10.771 -8.499 1.00 94.12 119 THR A O 1
ATOM 944 N N . THR A 1 120 ? 2.280 12.856 -8.368 1.00 92.25 120 THR A N 1
ATOM 945 C CA . THR A 1 120 ? 3.509 13.469 -7.869 1.00 92.25 120 THR A CA 1
ATOM 946 C C . THR A 1 120 ? 3.194 14.185 -6.569 1.00 92.25 120 THR A C 1
ATOM 948 O O . THR A 1 120 ? 2.452 15.164 -6.550 1.00 92.25 120 THR A O 1
ATOM 951 N N . THR A 1 121 ? 3.765 13.711 -5.463 1.00 85.31 121 THR A N 1
ATOM 952 C CA . THR A 1 121 ? 3.606 14.334 -4.143 1.00 85.31 121 THR A CA 1
ATOM 953 C C . THR A 1 121 ? 4.944 14.903 -3.700 1.00 85.31 121 THR A C 1
ATOM 955 O O . THR A 1 121 ? 5.917 14.162 -3.573 1.00 85.31 121 THR A O 1
ATOM 958 N N . SER A 1 122 ? 5.011 16.215 -3.462 1.00 87.62 122 SER A N 1
ATOM 959 C CA . SER A 1 122 ? 6.241 16.897 -3.021 1.00 87.62 122 SER A CA 1
ATOM 960 C C . SER A 1 122 ? 7.452 16.607 -3.921 1.00 87.62 122 SER A C 1
ATOM 962 O O . SER A 1 122 ? 8.551 16.341 -3.439 1.00 87.62 122 SER A O 1
ATOM 964 N N . GLY A 1 123 ? 7.231 16.589 -5.240 1.00 85.88 123 GLY A N 1
ATOM 965 C CA . GLY A 1 123 ? 8.264 16.294 -6.239 1.00 85.88 123 GLY A CA 1
ATOM 966 C C . GLY A 1 123 ? 8.653 14.816 -6.361 1.00 85.88 123 GLY A C 1
ATOM 967 O O . GLY A 1 123 ? 9.501 14.493 -7.184 1.00 85.88 123 GLY A O 1
ATOM 968 N N . LYS A 1 124 ? 8.045 13.913 -5.580 1.00 87.38 124 LYS A N 1
ATOM 969 C CA . LYS A 1 124 ? 8.265 12.466 -5.686 1.00 87.38 124 LYS A CA 1
ATOM 970 C C . LYS A 1 124 ? 7.166 11.818 -6.516 1.00 87.38 124 LYS A C 1
ATOM 972 O O . LYS A 1 124 ? 5.984 11.927 -6.184 1.00 87.38 124 LYS A O 1
ATOM 977 N N . GLU A 1 125 ? 7.579 11.141 -7.575 1.00 94.00 125 GLU A N 1
ATOM 978 C CA . GLU A 1 125 ? 6.711 10.370 -8.460 1.00 94.00 125 GLU A CA 1
ATOM 979 C C . GLU A 1 125 ? 6.233 9.088 -7.769 1.00 94.00 125 GLU A C 1
ATOM 981 O O . GLU A 1 125 ? 6.990 8.412 -7.072 1.00 94.00 125 GLU A O 1
ATOM 986 N N . SER A 1 126 ? 4.957 8.760 -7.937 1.00 95.50 126 SER A N 1
ATOM 987 C CA . SER A 1 126 ? 4.324 7.565 -7.380 1.00 95.50 126 SER A CA 1
ATOM 988 C C . SER A 1 126 ? 3.104 7.161 -8.204 1.00 95.50 126 SER A C 1
ATOM 990 O O . SER A 1 126 ? 2.680 7.886 -9.105 1.00 95.50 126 SER A O 1
ATOM 992 N N . TYR A 1 127 ? 2.539 6.004 -7.885 1.00 97.12 127 TYR A N 1
ATOM 993 C CA . TYR A 1 127 ? 1.216 5.614 -8.348 1.00 97.12 127 TYR A CA 1
ATOM 994 C C . TYR A 1 127 ? 0.271 5.478 -7.161 1.00 97.12 127 TYR A C 1
ATOM 996 O O . TYR A 1 127 ? 0.682 5.088 -6.064 1.00 97.12 127 TYR A O 1
ATOM 1004 N N . ILE A 1 128 ? -0.996 5.798 -7.387 1.00 97.44 128 ILE A N 1
ATOM 1005 C CA . ILE A 1 128 ? -2.061 5.652 -6.402 1.00 97.44 128 ILE A CA 1
ATOM 1006 C C . ILE A 1 128 ? -3.235 4.916 -7.039 1.00 97.44 128 ILE A C 1
ATOM 1008 O O . ILE A 1 128 ? -3.559 5.161 -8.197 1.00 97.44 128 ILE A O 1
ATOM 1012 N N . CYS A 1 129 ? -3.865 4.018 -6.292 1.00 98.06 129 CYS A N 1
ATOM 1013 C CA . CYS A 1 129 ? -5.161 3.462 -6.661 1.00 98.06 129 CYS A CA 1
ATOM 1014 C C . CYS A 1 129 ? -6.186 3.862 -5.601 1.00 98.06 129 CYS A C 1
ATOM 1016 O O . CYS A 1 129 ? -5.954 3.655 -4.411 1.00 98.06 129 CYS A O 1
ATOM 1018 N N . THR A 1 130 ? -7.288 4.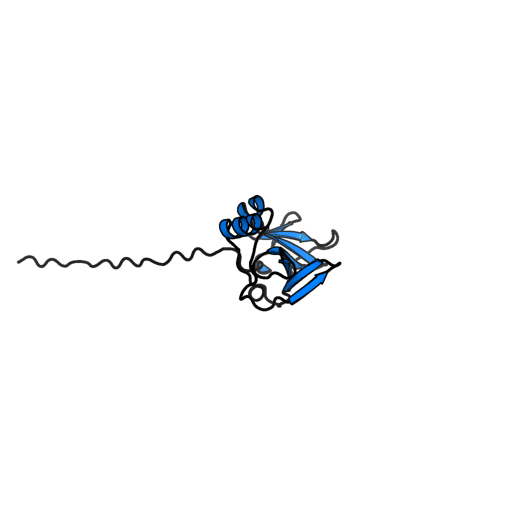468 -6.044 1.00 97.25 130 THR A N 1
ATOM 1019 C CA . THR A 1 130 ? -8.372 5.044 -5.222 1.00 97.25 130 THR A CA 1
ATOM 1020 C C . THR A 1 130 ? -9.713 4.340 -5.461 1.00 97.25 130 THR A C 1
ATOM 1022 O O . THR A 1 130 ? -10.768 4.859 -5.091 1.00 97.25 130 THR A O 1
ATOM 1025 N N . ALA A 1 131 ? -9.696 3.168 -6.109 1.00 96.31 131 ALA A N 1
ATOM 1026 C CA . ALA A 1 131 ? -10.902 2.384 -6.343 1.00 96.31 131 ALA A CA 1
ATOM 1027 C C . ALA A 1 131 ? -11.601 2.068 -5.012 1.00 96.31 131 ALA A C 1
ATOM 1029 O O . ALA A 1 131 ? -10.953 1.857 -3.994 1.00 96.31 131 ALA A O 1
ATOM 1030 N N . SER A 1 132 ? -12.933 2.012 -4.995 1.00 91.88 132 SER A N 1
ATOM 1031 C CA . SER A 1 132 ? -13.688 1.835 -3.744 1.00 91.88 132 SER A CA 1
ATOM 1032 C C . SER A 1 132 ? -13.482 0.471 -3.075 1.00 91.88 132 SER A C 1
ATOM 1034 O O . SER A 1 132 ? -13.766 0.315 -1.887 1.00 91.88 132 SER A O 1
ATOM 1036 N N . SER A 1 133 ? -13.035 -0.524 -3.843 1.00 94.69 133 SER A N 1
ATOM 1037 C CA . SER A 1 133 ? -12.772 -1.885 -3.387 1.00 94.69 133 SER A CA 1
ATOM 1038 C C . SER A 1 133 ? -11.277 -2.170 -3.422 1.00 94.69 133 SER A C 1
ATOM 1040 O O . SER A 1 133 ? -10.608 -1.908 -4.421 1.00 94.69 133 SER A O 1
ATOM 1042 N N . VAL A 1 134 ? -10.763 -2.795 -2.362 1.00 95.94 134 VAL A N 1
ATOM 1043 C CA . VAL A 1 134 ? -9.359 -3.234 -2.306 1.00 95.94 134 VAL A CA 1
ATOM 1044 C C . VAL A 1 134 ? -9.027 -4.254 -3.396 1.00 95.94 134 VAL A C 1
ATOM 1046 O O . VAL A 1 134 ? -7.891 -4.305 -3.851 1.00 95.94 134 VAL A O 1
ATOM 1049 N N . ASN A 1 135 ? -10.025 -5.012 -3.863 1.00 95.00 135 ASN A N 1
ATOM 1050 C CA . ASN A 1 135 ? -9.860 -6.025 -4.908 1.00 95.00 135 ASN A CA 1
ATOM 1051 C C . ASN A 1 135 ? -9.701 -5.427 -6.313 1.00 95.00 135 ASN A C 1
ATOM 1053 O O . ASN A 1 135 ? -9.337 -6.152 -7.233 1.00 95.00 135 ASN A O 1
ATOM 1057 N N . ASP A 1 136 ? -9.968 -4.131 -6.486 1.00 95.88 136 ASP A N 1
ATOM 1058 C CA . ASP A 1 136 ? -9.719 -3.433 -7.751 1.00 95.88 136 ASP A CA 1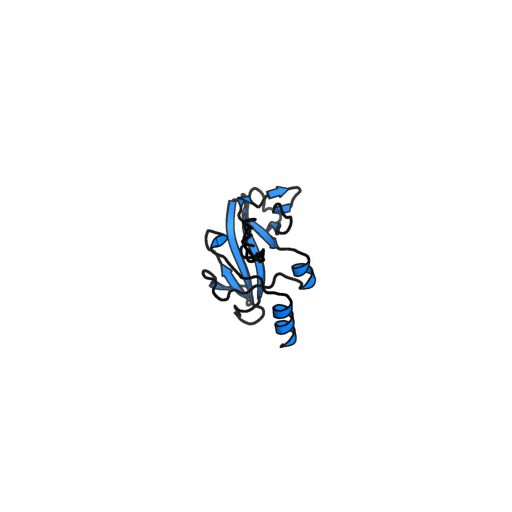
ATOM 1059 C C . ASP A 1 136 ? -8.301 -2.836 -7.778 1.00 95.88 136 ASP A C 1
ATOM 1061 O O . ASP A 1 136 ? -7.706 -2.676 -8.842 1.00 95.88 136 ASP A O 1
ATOM 1065 N N . CYS A 1 137 ? -7.711 -2.578 -6.606 1.00 96.88 137 CYS A N 1
ATOM 1066 C CA . CYS A 1 137 ? -6.341 -2.097 -6.452 1.00 96.88 137 CYS A CA 1
ATOM 1067 C C . CYS A 1 137 ? -5.349 -3.257 -6.316 1.00 96.88 137 CYS A C 1
ATOM 1069 O O . CYS A 1 137 ? -4.772 -3.488 -5.250 1.00 96.88 137 CYS A O 1
ATOM 1071 N N . THR A 1 138 ? -5.165 -3.998 -7.408 1.00 96.56 138 THR A N 1
ATOM 1072 C CA . THR A 1 138 ? -4.311 -5.193 -7.422 1.00 96.56 138 THR A CA 1
ATOM 1073 C C . THR A 1 138 ? -2.889 -4.907 -7.877 1.00 96.56 138 THR A C 1
ATOM 1075 O O . THR A 1 138 ? -2.618 -3.926 -8.570 1.00 96.56 138 THR A O 1
ATOM 1078 N N . PHE A 1 139 ? -1.978 -5.787 -7.483 1.00 96.88 139 PHE A N 1
ATOM 1079 C CA . PHE A 1 139 ? -0.571 -5.774 -7.863 1.00 96.88 139 PHE A CA 1
ATOM 1080 C C . PHE A 1 139 ? -0.009 -7.199 -7.798 1.00 96.88 139 PHE A C 1
ATOM 1082 O O . PHE A 1 139 ? -0.615 -8.093 -7.206 1.00 96.88 139 PHE A O 1
ATOM 1089 N N . THR A 1 140 ? 1.166 -7.414 -8.384 1.00 95.88 140 THR A N 1
ATOM 1090 C CA . THR A 1 140 ? 1.867 -8.700 -8.313 1.00 95.88 140 THR A CA 1
ATOM 1091 C C . THR A 1 140 ? 3.084 -8.563 -7.421 1.00 95.88 140 THR A C 1
ATOM 1093 O O . THR A 1 140 ? 3.966 -7.756 -7.706 1.00 95.88 140 THR A O 1
ATOM 1096 N N . ARG A 1 141 ? 3.171 -9.354 -6.349 1.00 95.06 141 ARG A N 1
ATOM 1097 C CA . ARG A 1 141 ? 4.396 -9.437 -5.550 1.00 95.06 141 ARG A CA 1
ATOM 1098 C C . ARG A 1 141 ? 5.515 -10.066 -6.381 1.00 95.06 141 ARG A C 1
ATOM 1100 O O . ARG A 1 141 ? 5.350 -11.162 -6.905 1.00 95.06 141 ARG A O 1
ATOM 1107 N N . LEU A 1 142 ? 6.637 -9.364 -6.503 1.00 93.38 142 LEU A N 1
ATOM 1108 C CA . LEU A 1 142 ? 7.811 -9.842 -7.240 1.00 93.38 142 LEU A CA 1
ATOM 1109 C C . LEU A 1 142 ? 8.583 -10.856 -6.406 1.00 93.38 142 LEU A C 1
ATOM 1111 O O . LEU A 1 142 ? 8.527 -10.746 -5.187 1.00 93.38 142 LEU A O 1
ATOM 1115 N N . ASP A 1 143 ? 9.305 -11.789 -7.026 1.00 91.00 143 ASP A N 1
ATOM 1116 C CA . ASP A 1 143 ? 10.198 -12.764 -6.372 1.00 91.00 143 ASP A CA 1
ATOM 1117 C C . ASP A 1 143 ? 11.589 -12.175 -6.061 1.00 91.00 143 ASP A C 1
ATOM 1119 O O . ASP A 1 143 ? 11.939 -11.104 -6.558 1.00 91.00 143 ASP A O 1
ATOM 1123 N N . ASP A 1 144 ? 12.349 -12.811 -5.160 1.00 90.44 144 ASP A N 1
ATOM 1124 C CA . ASP A 1 144 ? 13.618 -12.256 -4.648 1.00 90.44 144 ASP A CA 1
ATOM 1125 C C . ASP A 1 144 ? 14.679 -12.160 -5.739 1.00 90.44 144 ASP A C 1
ATOM 1127 O O . ASP A 1 144 ? 15.363 -11.148 -5.844 1.00 90.44 144 ASP A O 1
ATOM 1131 N N . ASP A 1 145 ? 14.755 -13.169 -6.603 1.00 90.50 145 ASP A N 1
ATOM 1132 C CA . ASP A 1 145 ? 15.666 -13.206 -7.743 1.00 90.50 145 ASP A CA 1
ATOM 1133 C C . ASP A 1 145 ? 15.398 -12.064 -8.731 1.00 90.50 145 ASP A C 1
ATOM 1135 O O . ASP A 1 145 ? 16.341 -11.439 -9.213 1.00 90.50 145 ASP A O 1
ATOM 1139 N N . VAL A 1 146 ? 14.126 -11.737 -8.982 1.00 90.75 146 VAL A N 1
ATOM 1140 C CA . VAL A 1 146 ? 13.731 -10.598 -9.823 1.00 90.75 146 VAL A CA 1
ATOM 1141 C C . VAL A 1 146 ? 14.156 -9.276 -9.184 1.00 90.75 146 VAL A C 1
ATOM 1143 O O . VAL A 1 146 ? 14.673 -8.390 -9.869 1.00 90.75 146 VAL A O 1
ATOM 1146 N N . VAL A 1 147 ? 13.946 -9.127 -7.874 1.00 90.94 147 VAL A N 1
ATOM 1147 C CA . VAL A 1 147 ? 14.330 -7.910 -7.145 1.00 90.94 147 VAL A CA 1
ATOM 1148 C C . VAL A 1 147 ? 15.850 -7.746 -7.117 1.00 90.94 147 VAL A C 1
ATOM 1150 O O . VAL A 1 147 ? 16.346 -6.649 -7.380 1.00 90.94 147 VAL A O 1
ATOM 1153 N N . ASP A 1 148 ? 16.589 -8.815 -6.838 1.00 90.19 148 ASP A N 1
ATOM 1154 C CA . ASP A 1 148 ? 18.048 -8.806 -6.758 1.00 90.19 148 ASP A CA 1
ATOM 1155 C C . ASP A 1 148 ? 18.690 -8.561 -8.123 1.00 90.19 148 ASP A C 1
ATOM 1157 O O . ASP A 1 148 ? 19.576 -7.716 -8.246 1.00 90.19 148 ASP A O 1
ATOM 1161 N N . ASP A 1 149 ? 18.222 -9.238 -9.174 1.00 89.50 149 ASP A N 1
ATOM 1162 C CA . ASP A 1 149 ? 18.670 -8.992 -10.546 1.00 89.50 149 ASP A CA 1
ATOM 1163 C C . ASP A 1 149 ? 18.447 -7.528 -10.947 1.00 89.50 149 ASP A C 1
ATOM 1165 O O . ASP A 1 149 ? 19.349 -6.893 -11.494 1.00 89.50 149 ASP A O 1
ATOM 1169 N N . TYR A 1 150 ? 17.296 -6.945 -10.599 1.00 86.00 150 TYR A N 1
ATOM 1170 C CA . TYR A 1 150 ? 17.041 -5.534 -10.874 1.00 86.00 150 TYR A CA 1
ATOM 1171 C C . TYR A 1 150 ? 17.985 -4.603 -10.098 1.00 86.00 150 TYR A C 1
ATOM 1173 O O . TYR A 1 150 ? 18.527 -3.658 -10.678 1.00 86.00 150 TYR A O 1
ATOM 1181 N N . LYS A 1 151 ? 18.206 -4.863 -8.802 1.00 82.88 151 LYS A N 1
ATOM 1182 C CA . LYS A 1 151 ? 19.125 -4.080 -7.956 1.00 82.88 151 LYS A CA 1
ATOM 1183 C C . LYS A 1 151 ? 20.572 -4.148 -8.459 1.00 82.88 151 LYS A C 1
ATOM 1185 O O . LYS A 1 151 ? 21.270 -3.143 -8.396 1.00 82.88 151 LYS A O 1
ATOM 1190 N N . ASN A 1 152 ? 21.000 -5.294 -8.991 1.00 85.19 152 ASN A N 1
ATOM 1191 C CA . ASN A 1 152 ? 22.363 -5.526 -9.481 1.00 85.19 152 ASN A CA 1
ATOM 1192 C C . ASN A 1 152 ? 22.652 -4.929 -10.872 1.00 85.19 152 ASN A C 1
ATOM 1194 O O . ASN A 1 152 ? 23.811 -4.876 -11.279 1.00 85.19 152 ASN A O 1
ATOM 1198 N N . ARG A 1 153 ? 21.624 -4.518 -11.626 1.00 81.31 153 ARG A N 1
ATOM 1199 C CA . ARG A 1 153 ? 21.763 -3.924 -12.972 1.00 81.31 153 ARG A CA 1
ATOM 1200 C C . ARG A 1 153 ? 21.869 -2.394 -12.984 1.00 81.31 153 ARG A C 1
ATOM 1202 O O . ARG A 1 153 ? 22.005 -1.827 -14.069 1.00 81.31 153 ARG A O 1
ATOM 1209 N N . GLN A 1 154 ? 21.741 -1.740 -11.830 1.00 64.12 154 GLN A N 1
ATOM 1210 C CA . GLN A 1 154 ? 21.930 -0.289 -11.671 1.00 64.12 154 GLN A CA 1
ATOM 1211 C C . GLN A 1 154 ? 23.413 0.045 -11.486 1.00 64.12 154 GLN A C 1
ATOM 1213 O O . GLN A 1 154 ? 23.821 1.126 -11.964 1.00 64.12 154 GLN A O 1
#

Sequence (154 aa):
MKKSMLFLSLILSAPYIMANELSSCPNKSEISYQQGVYTTPDGKWLGVSVGVENSGDVRHFLYVKYIPYNAFNMDIGRLNNCTYALASGSVDMYFYDERALALEGVFVSLMGHMFWEKTTTSGKESYICTASSVNDCTFTRLDDDVVDDYKNRQ

Secondary structure (DSSP, 8-state):
--------------------S-SSPPPGGG-EEETTEEE-TTS-EEEEESSTT-EEEEEEEEEEEEEESSTT-SSSEEEEEEEEEEEESEEEEEE--HHHHHTTSEEEE-TT--S-EEEEETTEEEEEE--SSTTTS--EEPPHHHHHHHHHT-

pLDDT: mean 87.38, std 15.36, range [39.56, 98.44]

Radius of gyration: 20.75 Å; chains: 1; bounding box: 37×86×39 Å

Organism: Yersinia pseudotuberculosis serotype I (strain IP32953) (NCBI:txid273123)

Foldseek 3Di:
DDDDDDDDDDPPPDPPPPCLPDWWDDFLVQWDDDPNWIAGPVRQKIKDFPDPQADAGFDFWFKWKWAAPDAPAQAKTFGDFTWTHHPGHIMTIAGDDPVCVVLVGFMWGCVPAPQWDWDADPNGIITMHGDRDRVSVTIGGDDPCVVVVVVVVD

InterPro domains:
  IPR022231 Protein of unknown function DUF3757 [PF12582] (22-140)

=== Feature glossary ===
Legend for the data blocks above and below:

— What the protein is —

The amino-acid sequence is the protein's primary structure: the linear order of residues from the N-terminus to the C-terminus, written in one-letter code. Everything else here — the 3D coordinates, the secondary structure, the domain annotations — is ultimately a consequence of this string.

Database cross-references. InterPro integrates a dozen domain/family signature databases into unified entries with residue-range hits. GO terms attach function/process/location labels with evidence codes. CATH codes position the fold in a four-level structural taxonomy. Organism is the NCBI-taxonomy species name.

— Where its atoms are —

The mmCIF block holds the 3D Cartesian coordinates of each backbone atom (N, Cα, C, O) in ångströms. mmCIF is the PDB's canonical archive format — a tagged-loop text representation of the atomic model.

The six renders are orthographic views along the three Cartesian axes in both directions. Representation (cartoon, sticks, or surface) and color scheme (sequence-rainbow or by-chain) vary across proteins so the training set covers all the common visualization conventions.

— Local backbone conformation —

Secondary structure is the local, repeating backbone conformation. DSSP classifies it into eight states by reading the hydrogen-bond network: three helix types (H, G, I), two β types (E, B), two non-regular types (T, S), and unstructured coil (-).

SS3 is a coarse helix/strand/coil call (letters a/b/c) made by the P-SEA algorithm from inter-Cα distances and dihedrals. It is less detailed than DSSP but needs only Cα positions.

Backbone dihedral angles. Every residue except chain termini has a φ (preceding-C → N → Cα → C) and a ψ (N → Cα → C → n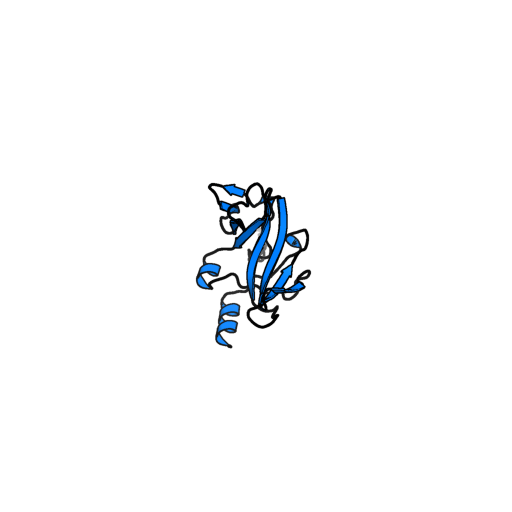ext-N). They are reported in degrees following the IUPAC sign convention. Secondary structure is essentially a statement about which (φ, ψ) basin each residue occupies.

— Global shape and packing —

The geometric summary reports three shape descriptors. Rg (radius of gyration) measures how spread out the Cα atoms are about their centre of mass; compact globular proteins have small Rg, elongated or unfolded ones large. Cα contacts (<8 Å, |i−j|>4) count long-range residue pairs in spatial proximity — high for tightly packed folds, near zero for rods or random coil. The bounding-box extents give the protein's footprint along x, y, z in Å.

Solvent accessibility: the surface area of each residue that a 1.4 Å water probe can touch, in Å². When only backbone atoms are present the absolute values are lower than full-atom SASA (side chains contribute most of the area) and are flagged as backbone-only.

Plot images: a contact map (which residues are close in 3D, as an N×N binary image), a Ramachandran scatter (backbone torsion angles, rev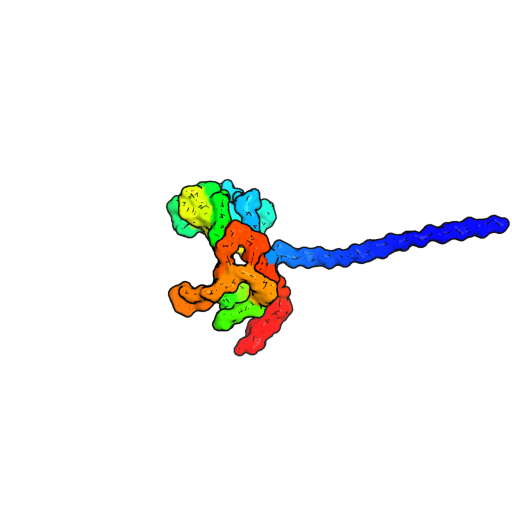ealing secondary-structure composition at a glance), and — for AlphaFold structures — a PAE heatmap (pairwise prediction confidence).

— Structural neighborhood —

Foldseek's 3Di representation compresses backbone geometry into a per-residue letter drawn from a learned twenty-state alphabet. It captures the tertiary interaction pattern around each residue — which residues are packed against it in space, regardless of where they are in sequence.

Structural nearest neighbors (via Foldseek easy-search vs the PDB). Reported per hit: target PDB id, E-value, and alignment TM-score. A TM-score above ~0.5 is the conventional threshold for 'same fold'.

— Confidence and disorder —

pLDDT (predicted Local Distance Difference Test) is AlphaFold's per-residue confidence score, ranging from 0 to 100. Values above 90 indicate high confidence (typically well-packed cores); 70–90 is confident; 50–70 low confidence; below 50 usually means the region is disordered or the prediction is unreliable there. AlphaFold stores pLDDT in the mmCIF B-factor column.

For experimental (PDB) structures, the B-factor (temperature factor) quantifies the positional spread of each atom in the crystal — a combination of thermal vibration and static disorder — in units of Å². High B-factors mark flexible loops or poorly resolved regions; low B-factors mark the rigid, well-ordered core.

Predicted Aligned Error (PAE) is an AlphaFold confidence matrix: entry (i, j) is the expected error in the position of residue j, in ångströms, when the prediction is superimposed on the true structure at residue i. Low PAE within a block of residues means that block is internally rigid and well-predicted; high PAE between two blocks means their relative placement is uncertain even if each block individually is confident.